Protein AF-0000000080691870 (afdb_homodimer)

Organism: NCBI:txid629263

InterPro domains:
  IPR058601 Phage PhiTE, phiTE_015-like [PF26207] (11-59)

Sequence (118 aa):
MSNDKMGDPVREQFETVFSEAFPLIFAAAKAGEAKAHGDMSVAWWGWKASREALVIELPMSNDKMGDPVREQFETVFSEAFPLIFAAAKAGEAKAHGDMSVAWWGWKASREALVIELP

Solvent-accessible surface area (backbone atoms only — not comparable to full-atom values): 6532 Å² total; per-residue (Å²): 132,75,80,78,76,54,58,55,69,64,55,54,50,48,50,54,55,46,35,71,75,37,50,67,47,42,53,37,26,76,71,62,37,64,70,34,37,49,50,50,49,36,19,47,48,18,26,52,51,41,55,53,52,49,60,69,62,54,126,126,88,72,82,77,56,58,55,68,66,55,54,51,47,50,53,55,44,35,72,77,36,50,66,47,42,52,38,26,76,71,63,37,64,69,35,36,48,49,50,50,36,19,47,50,18,26,51,52,42,55,53,52,50,60,69,61,55,126

Secondary structure (DSSP, 8-state):
--SSSS--HHHHHHHHHHHHH-HHHHHHHHTT-HHHHHHHHHHHHHHHHHHHHHHHH--/---SSS--HHHHHHHHHHHHH-HHHHHHHHTT-HHHHHHHHHHHHHHHHHHHHHHHH--

Structure (mmCIF, N/CA/C/O backbone):
data_AF-0000000080691870-model_v1
#
loop_
_entity.id
_entity.type
_entity.pdbx_description
1 polymer 'Uncharacterized protein'
#
loop_
_atom_site.group_PDB
_atom_site.id
_atom_site.type_symbol
_atom_site.label_atom_id
_atom_site.label_alt_id
_atom_site.label_comp_id
_atom_site.label_asym_id
_atom_site.label_entity_id
_atom_site.label_seq_id
_atom_site.pdbx_PDB_ins_code
_atom_site.Cartn_x
_atom_site.Cartn_y
_atom_site.Cartn_z
_atom_site.occupancy
_atom_site.B_iso_or_equiv
_atom_site.auth_seq_id
_atom_site.auth_comp_id
_atom_site.auth_asym_id
_atom_site.auth_atom_id
_atom_site.pdbx_PDB_model_num
ATOM 1 N N . MET A 1 1 ? 18.359 24.172 -12.047 1 28.95 1 MET A N 1
ATOM 2 C CA . MET A 1 1 ? 18.844 22.859 -12.5 1 28.95 1 MET A CA 1
ATOM 3 C C . MET A 1 1 ? 18.047 21.734 -11.859 1 28.95 1 MET A C 1
ATOM 5 O O . MET A 1 1 ? 17.5 20.891 -12.562 1 28.95 1 MET A O 1
ATOM 9 N N . SER A 1 2 ? 18.438 21.391 -10.555 1 34.06 2 SER A N 1
ATOM 10 C CA . SER A 1 2 ? 18.422 20.141 -9.828 1 34.06 2 SER A CA 1
ATOM 11 C C . SER A 1 2 ? 17 19.75 -9.422 1 34.06 2 SER A C 1
ATOM 13 O O . SER A 1 2 ? 16.797 18.938 -8.516 1 34.06 2 SER A O 1
ATOM 15 N N . ASN A 1 3 ? 16.016 20.406 -9.719 1 38.09 3 ASN A N 1
ATOM 16 C CA . ASN A 1 3 ? 14.57 20.375 -9.508 1 38.09 3 ASN A CA 1
ATOM 17 C C . ASN A 1 3 ? 13.992 18.984 -9.758 1 38.09 3 ASN A C 1
ATOM 19 O O . ASN A 1 3 ? 12.812 18.734 -9.5 1 38.09 3 ASN A O 1
ATOM 23 N N . ASP A 1 4 ? 14.273 18.328 -10.93 1 39.31 4 ASP A N 1
ATOM 24 C CA . ASP A 1 4 ? 13.867 17.125 -11.664 1 39.31 4 ASP A CA 1
ATOM 25 C C . ASP A 1 4 ? 14.172 15.859 -10.867 1 39.31 4 ASP A C 1
ATOM 27 O O . ASP A 1 4 ? 13.469 14.852 -11 1 39.31 4 ASP A O 1
ATOM 31 N N . LYS A 1 5 ? 15.531 15.445 -10.609 1 41.16 5 LYS A N 1
ATOM 32 C CA . LYS A 1 5 ? 16.203 14.336 -9.938 1 41.16 5 LYS A CA 1
ATOM 33 C C . LYS A 1 5 ? 15.672 14.148 -8.523 1 41.16 5 LYS A C 1
ATOM 35 O O . LYS A 1 5 ? 16.156 13.297 -7.777 1 41.16 5 LYS A O 1
ATOM 40 N N . MET A 1 6 ? 15.484 15.234 -7.711 1 44.12 6 MET A N 1
ATOM 41 C CA . MET A 1 6 ? 15.047 15.164 -6.32 1 44.12 6 MET A CA 1
ATOM 42 C C . MET A 1 6 ? 13.852 14.227 -6.172 1 44.12 6 MET A C 1
ATOM 44 O O . MET A 1 6 ? 12.797 14.477 -6.75 1 44.12 6 MET A O 1
ATOM 48 N N . GLY A 1 7 ? 14.266 13.117 -6.438 1 53.25 7 GLY A N 1
ATOM 49 C CA . GLY A 1 7 ? 13.164 12.203 -6.18 1 53.25 7 GLY A CA 1
ATOM 50 C C . GLY A 1 7 ? 12.055 12.82 -5.352 1 53.25 7 GLY A C 1
ATOM 51 O O . GLY A 1 7 ? 12.258 13.867 -4.727 1 53.25 7 GLY A O 1
ATOM 52 N N . ASP A 1 8 ? 10.797 12.867 -5.754 1 71.81 8 ASP A N 1
ATOM 53 C CA . ASP A 1 8 ? 9.672 13.359 -4.965 1 71.81 8 ASP A CA 1
ATOM 54 C C . ASP A 1 8 ? 9.883 13.078 -3.477 1 71.81 8 ASP A C 1
ATOM 56 O O . ASP A 1 8 ? 10.102 11.938 -3.076 1 71.81 8 ASP A O 1
ATOM 60 N N . PRO A 1 9 ? 10.438 14.266 -2.717 1 87.25 9 PRO A N 1
ATOM 61 C CA . PRO A 1 9 ? 10.617 14.07 -1.276 1 87.25 9 PRO A CA 1
ATOM 62 C C . PRO A 1 9 ? 9.586 13.109 -0.68 1 87.25 9 PRO A C 1
ATOM 64 O O . PRO A 1 9 ? 9.891 12.391 0.277 1 87.25 9 PRO A O 1
ATOM 67 N N . VAL A 1 10 ? 8.586 13.062 -1.235 1 91.38 10 VAL A N 1
ATOM 68 C CA . VAL A 1 10 ? 7.535 12.18 -0.733 1 91.38 10 VAL A CA 1
ATOM 69 C C . VAL A 1 10 ? 7.91 10.727 -1.004 1 91.38 10 VAL A C 1
ATOM 71 O O . VAL A 1 10 ? 7.734 9.859 -0.143 1 91.38 10 VAL A O 1
ATOM 74 N N . ARG A 1 11 ? 8.508 10.469 -2.199 1 93.5 11 ARG A N 1
ATOM 75 C CA . ARG A 1 11 ? 8.93 9.109 -2.541 1 93.5 11 ARG A CA 1
ATOM 76 C C . ARG A 1 11 ? 10.086 8.656 -1.659 1 93.5 11 ARG A C 1
ATOM 78 O O . ARG A 1 11 ? 10.133 7.5 -1.236 1 93.5 11 ARG A O 1
ATOM 85 N N . GLU A 1 12 ? 10.969 9.516 -1.421 1 93.44 12 GLU A N 1
ATOM 86 C CA . GLU A 1 12 ? 12.094 9.18 -0.553 1 93.44 12 GLU A CA 1
ATOM 87 C C . GLU A 1 12 ? 11.625 8.836 0.856 1 93.44 12 GLU A C 1
ATOM 89 O O . GLU A 1 12 ? 12.141 7.902 1.478 1 93.44 12 GLU A O 1
ATOM 94 N N . GLN A 1 13 ? 10.672 9.625 1.362 1 94.12 13 GLN A N 1
ATOM 95 C CA . GLN A 1 13 ? 10.109 9.328 2.676 1 94.12 13 GLN A CA 1
ATOM 96 C C . GLN A 1 13 ? 9.438 7.961 2.691 1 94.12 13 GLN A C 1
ATOM 98 O O . GLN A 1 13 ? 9.633 7.18 3.625 1 94.12 13 GLN A O 1
ATOM 103 N N . PHE A 1 14 ? 8.711 7.695 1.646 1 96.62 14 PHE A N 1
ATOM 104 C CA . PHE A 1 14 ? 8.062 6.395 1.529 1 96.62 14 PHE A CA 1
ATOM 105 C C . PHE A 1 14 ? 9.094 5.273 1.56 1 96.62 14 PHE A C 1
ATOM 107 O O . PHE A 1 14 ? 8.93 4.297 2.295 1 96.62 14 PHE A O 1
ATOM 114 N N . GLU A 1 15 ? 10.117 5.438 0.792 1 97.25 15 GLU A N 1
ATOM 115 C CA . GLU A 1 15 ? 11.102 4.363 0.692 1 97.25 15 GLU A CA 1
ATOM 116 C C . GLU A 1 15 ? 11.805 4.133 2.027 1 97.25 15 GLU A C 1
ATOM 118 O O . GLU A 1 15 ? 12.086 2.99 2.393 1 97.25 15 GLU A O 1
ATOM 123 N N . THR A 1 16 ? 12.094 5.191 2.738 1 96.38 16 THR A N 1
ATOM 124 C CA . THR A 1 16 ? 12.703 5.055 4.059 1 96.38 16 THR A CA 1
ATOM 125 C C . THR A 1 16 ? 11.781 4.277 4.996 1 96.38 16 THR A C 1
ATOM 127 O O . THR A 1 16 ? 12.211 3.32 5.641 1 96.38 16 THR A O 1
ATOM 130 N N . VAL A 1 17 ? 10.516 4.641 5.035 1 96.62 17 VAL A N 1
ATOM 131 C CA . VAL A 1 17 ? 9.547 3.994 5.918 1 96.62 17 VAL A CA 1
ATOM 132 C C . VAL A 1 17 ? 9.352 2.539 5.5 1 96.62 17 VAL A C 1
ATOM 134 O O . VAL A 1 17 ? 9.312 1.643 6.344 1 96.62 17 VAL A O 1
ATOM 137 N N . PHE A 1 18 ? 9.266 2.264 4.207 1 98.12 18 PHE A N 1
ATOM 138 C CA . PHE A 1 18 ? 9.062 0.922 3.674 1 98.12 18 PHE A CA 1
ATOM 139 C C . PHE A 1 18 ? 10.266 0.035 3.973 1 98.12 18 PHE A C 1
ATOM 141 O O . PHE A 1 18 ? 10.102 -1.12 4.375 1 98.12 18 PHE A O 1
ATOM 148 N N . SER A 1 19 ? 11.406 0.582 3.766 1 98.06 19 SER A N 1
ATOM 149 C CA . SER A 1 19 ? 12.625 -0.192 3.984 1 98.06 19 SER A CA 1
ATOM 150 C C . SER A 1 19 ? 12.805 -0.53 5.461 1 98.06 19 SER A C 1
ATOM 152 O O . SER A 1 19 ? 13.336 -1.59 5.801 1 98.06 19 SER A O 1
ATOM 154 N N . GLU A 1 20 ? 12.391 0.375 6.375 1 97.75 20 GLU A N 1
ATOM 155 C CA . GLU A 1 20 ? 12.453 0.108 7.809 1 97.75 20 GLU A CA 1
ATOM 156 C C . GLU A 1 20 ? 11.461 -0.976 8.219 1 97.75 20 GLU A C 1
ATOM 158 O O . GLU A 1 20 ? 11.773 -1.827 9.055 1 97.75 20 GLU A O 1
ATOM 163 N N . ALA A 1 21 ? 10.32 -0.974 7.656 1 97.5 21 ALA A N 1
ATOM 164 C CA . ALA A 1 21 ? 9.258 -1.916 8.016 1 97.5 21 ALA A CA 1
ATOM 165 C C . ALA A 1 21 ? 9.5 -3.279 7.367 1 97.5 21 ALA A C 1
ATOM 167 O O . ALA A 1 21 ? 9.219 -4.316 7.973 1 97.5 21 ALA A O 1
ATOM 168 N N . PHE A 1 22 ? 9.938 -3.289 6.062 1 98.06 22 PHE A N 1
ATOM 169 C CA . PHE A 1 22 ? 10.102 -4.508 5.281 1 98.06 22 PHE A CA 1
ATOM 170 C C . PHE A 1 22 ? 11.469 -4.531 4.598 1 98.06 22 PHE A C 1
ATOM 172 O O . PHE A 1 22 ? 11.555 -4.535 3.367 1 98.06 22 PHE A O 1
ATOM 179 N N . PRO A 1 23 ? 12.555 -4.711 5.324 1 98.12 23 PRO A N 1
ATOM 180 C CA . PRO A 1 23 ? 13.898 -4.602 4.762 1 98.12 23 PRO A CA 1
ATOM 181 C C . PRO A 1 23 ? 14.172 -5.648 3.684 1 98.12 23 PRO A C 1
ATOM 183 O O . PRO A 1 23 ? 14.828 -5.348 2.68 1 98.12 23 PRO A O 1
ATOM 186 N N . LEU A 1 24 ? 13.664 -6.844 3.828 1 97.94 24 LEU A N 1
ATOM 187 C CA . LEU A 1 24 ? 13.922 -7.902 2.857 1 97.94 24 LEU A CA 1
ATOM 188 C C . LEU A 1 24 ? 13.133 -7.66 1.571 1 97.94 24 LEU A C 1
ATOM 190 O O . LEU A 1 24 ? 13.664 -7.848 0.474 1 97.94 24 LEU A O 1
ATOM 194 N N . ILE A 1 25 ? 11.883 -7.262 1.725 1 97.75 25 ILE A N 1
ATOM 195 C CA . ILE A 1 25 ? 11.055 -6.984 0.554 1 97.75 25 ILE A CA 1
ATOM 196 C C . ILE A 1 25 ? 11.633 -5.793 -0.209 1 97.75 25 ILE A C 1
ATOM 198 O O . ILE A 1 25 ? 11.664 -5.793 -1.442 1 97.75 25 ILE A O 1
ATOM 202 N N . PHE A 1 26 ? 12.102 -4.805 0.521 1 98.31 26 PHE A N 1
ATOM 203 C CA . PHE A 1 26 ? 12.688 -3.621 -0.093 1 98.31 26 PHE A CA 1
ATOM 204 C C . PHE A 1 26 ? 13.93 -3.986 -0.898 1 98.31 26 PHE A C 1
ATOM 206 O O . PHE A 1 26 ? 14.07 -3.574 -2.053 1 98.31 26 PHE A O 1
ATOM 213 N N . ALA A 1 27 ? 14.758 -4.762 -0.327 1 98.25 27 ALA A N 1
ATOM 214 C CA . ALA A 1 27 ? 15.977 -5.188 -1.014 1 98.25 27 ALA A CA 1
ATOM 215 C C . ALA A 1 27 ? 15.641 -5.988 -2.271 1 98.25 27 ALA A C 1
ATOM 217 O O . ALA A 1 27 ? 16.25 -5.785 -3.322 1 98.25 27 ALA A O 1
ATOM 218 N N . ALA A 1 28 ? 14.711 -6.844 -2.154 1 98.19 28 ALA A N 1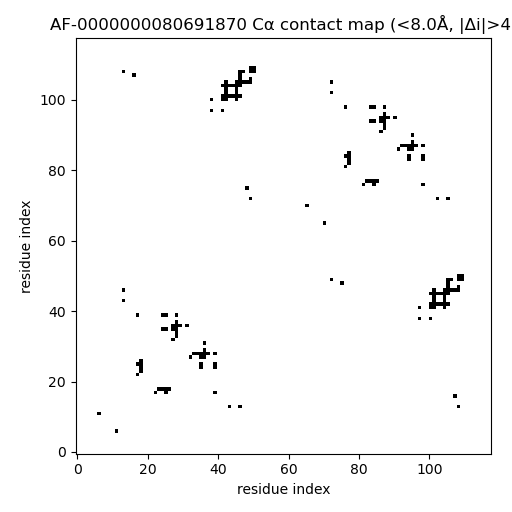
ATOM 219 C CA . ALA A 1 28 ? 14.289 -7.652 -3.297 1 98.19 28 ALA A CA 1
ATOM 220 C C . ALA A 1 28 ? 13.695 -6.781 -4.395 1 98.19 28 ALA A C 1
ATOM 222 O O . ALA A 1 28 ? 13.938 -7.012 -5.582 1 98.19 28 ALA A O 1
ATOM 223 N N . ALA A 1 29 ? 12.914 -5.816 -4.031 1 97.81 29 ALA A N 1
ATOM 224 C CA . ALA A 1 29 ? 12.32 -4.895 -4.996 1 97.81 29 ALA A CA 1
ATOM 225 C C . ALA A 1 29 ? 13.398 -4.105 -5.738 1 97.81 29 ALA A C 1
ATOM 227 O O . ALA A 1 29 ? 13.328 -3.945 -6.957 1 97.81 29 ALA A O 1
ATOM 228 N N . LYS A 1 30 ? 14.375 -3.66 -4.984 1 97.19 30 LYS A N 1
ATOM 229 C CA . LYS A 1 30 ? 15.469 -2.887 -5.574 1 97.19 30 LYS A CA 1
ATOM 230 C C . LYS A 1 30 ? 16.312 -3.748 -6.504 1 97.19 30 LYS A C 1
ATOM 232 O O . LYS A 1 30 ? 16.875 -3.246 -7.477 1 97.19 30 LYS A O 1
ATOM 237 N N . ALA A 1 31 ? 16.281 -5.031 -6.27 1 97.38 31 ALA A N 1
ATOM 238 C CA . ALA A 1 31 ? 17.016 -5.977 -7.102 1 97.38 31 ALA A CA 1
ATOM 239 C C . ALA A 1 31 ? 16.203 -6.383 -8.328 1 97.38 31 ALA A C 1
ATOM 241 O O . ALA A 1 31 ? 16.703 -7.098 -9.203 1 97.38 31 ALA A O 1
ATOM 242 N N . GLY A 1 32 ? 14.969 -5.934 -8.383 1 95.88 32 GLY A N 1
ATOM 243 C CA . GLY A 1 32 ? 14.18 -6.152 -9.586 1 95.88 32 GLY A CA 1
ATOM 244 C C . GLY A 1 32 ? 13.281 -7.367 -9.492 1 95.88 32 GLY A C 1
ATOM 245 O O . GLY A 1 32 ? 12.719 -7.809 -10.5 1 95.88 32 GLY A O 1
ATOM 246 N N . GLU A 1 33 ? 13.141 -7.938 -8.258 1 97.75 33 GLU A N 1
ATOM 247 C CA . GLU A 1 33 ? 12.219 -9.062 -8.102 1 97.75 33 GLU A CA 1
ATOM 248 C C . GLU A 1 33 ? 10.773 -8.625 -8.297 1 97.75 33 GLU A C 1
ATOM 250 O O . GLU A 1 33 ? 10.305 -7.684 -7.645 1 97.75 33 GLU A O 1
ATOM 255 N N . ALA A 1 34 ? 10.078 -9.375 -9.141 1 96.25 34 ALA A N 1
ATOM 256 C CA . ALA A 1 34 ? 8.781 -8.945 -9.648 1 96.25 34 ALA A CA 1
ATOM 257 C C . ALA A 1 34 ? 7.754 -8.844 -8.516 1 96.25 34 ALA A C 1
ATOM 259 O O . ALA A 1 34 ? 7.055 -7.836 -8.391 1 96.25 34 ALA A O 1
ATOM 260 N N . LYS A 1 35 ? 7.664 -9.875 -7.73 1 95.81 35 LYS A N 1
ATOM 261 C CA . LYS A 1 35 ? 6.664 -9.883 -6.664 1 95.81 35 LYS A CA 1
ATOM 262 C C . LYS A 1 35 ? 6.922 -8.766 -5.66 1 95.81 35 LYS A C 1
ATOM 264 O O . LYS A 1 35 ? 5.996 -8.07 -5.238 1 95.81 35 LYS A O 1
ATOM 269 N N . ALA A 1 36 ? 8.172 -8.578 -5.258 1 97 36 ALA A N 1
ATOM 270 C CA . ALA A 1 36 ? 8.562 -7.551 -4.301 1 97 36 ALA A CA 1
ATOM 271 C C . ALA A 1 36 ? 8.312 -6.156 -4.863 1 97 36 ALA A C 1
ATOM 273 O O . ALA A 1 36 ? 7.855 -5.262 -4.148 1 97 36 ALA A O 1
ATOM 274 N N . HIS A 1 37 ? 8.562 -6.02 -6.152 1 97 37 HIS A N 1
ATOM 275 C CA . HIS A 1 37 ? 8.312 -4.746 -6.812 1 97 37 HIS A CA 1
ATOM 276 C C . HIS A 1 37 ? 6.82 -4.414 -6.816 1 97 37 HIS A C 1
ATOM 278 O O . HIS A 1 37 ? 6.434 -3.266 -6.594 1 97 37 HIS A O 1
ATOM 284 N N . GLY A 1 38 ? 6.07 -5.441 -7.047 1 95.94 38 GLY A N 1
ATOM 285 C CA . GLY A 1 38 ? 4.625 -5.27 -7.004 1 95.94 38 GLY A CA 1
ATOM 286 C C . GLY A 1 38 ? 4.117 -4.84 -5.645 1 95.94 38 GLY A C 1
ATOM 287 O O . GLY A 1 38 ? 3.297 -3.924 -5.543 1 95.94 38 GLY A O 1
ATOM 288 N N . ASP A 1 39 ? 4.602 -5.504 -4.605 1 97.06 39 ASP A N 1
ATOM 289 C CA . ASP A 1 39 ? 4.191 -5.164 -3.246 1 97.06 39 ASP A CA 1
ATOM 290 C C . ASP A 1 39 ? 4.551 -3.719 -2.908 1 97.06 39 ASP A C 1
ATOM 292 O O . ASP A 1 39 ? 3.736 -2.986 -2.344 1 97.06 39 ASP A O 1
ATOM 296 N N . MET A 1 40 ? 5.758 -3.365 -3.273 1 97.88 40 MET A N 1
ATOM 297 C CA . MET A 1 40 ? 6.191 -1.998 -3.004 1 97.88 40 MET A CA 1
ATOM 298 C C . MET A 1 40 ? 5.348 -0.995 -3.781 1 97.88 40 MET A C 1
ATOM 300 O O . MET A 1 40 ? 5 0.066 -3.262 1 97.88 40 MET A O 1
ATOM 304 N N . SER A 1 41 ? 4.984 -1.339 -5.008 1 97.25 41 SER A N 1
ATOM 305 C CA . SER A 1 41 ? 4.184 -0.455 -5.848 1 97.25 41 SER A CA 1
ATOM 306 C C . SER A 1 41 ? 2.787 -0.257 -5.266 1 97.25 41 SER A C 1
ATOM 308 O O . SER A 1 41 ? 2.246 0.85 -5.301 1 97.25 41 SER A O 1
ATOM 310 N N . VAL A 1 42 ? 2.254 -1.348 -4.73 1 97.75 42 VAL A N 1
ATOM 311 C CA . VAL A 1 42 ? 0.922 -1.276 -4.137 1 97.75 42 VAL A CA 1
ATOM 312 C C . VAL A 1 42 ? 0.97 -0.446 -2.857 1 97.75 42 VAL A C 1
ATOM 314 O O . VAL A 1 42 ? 0.095 0.389 -2.619 1 97.75 42 VAL A O 1
ATOM 317 N N . ALA A 1 43 ? 2.002 -0.648 -2.068 1 98.31 43 ALA A N 1
ATOM 318 C CA . ALA A 1 43 ? 2.203 0.16 -0.869 1 98.31 43 ALA A CA 1
ATOM 319 C C . ALA A 1 43 ? 2.373 1.635 -1.223 1 98.31 43 ALA A C 1
ATOM 321 O O . ALA A 1 43 ? 1.84 2.51 -0.537 1 98.31 43 ALA A O 1
ATOM 322 N N . TRP A 1 44 ? 3.131 1.861 -2.314 1 98.25 44 TRP A N 1
ATOM 323 C CA . TRP A 1 44 ? 3.355 3.225 -2.785 1 98.25 44 TRP A CA 1
ATOM 324 C C . TRP A 1 44 ? 2.043 3.881 -3.199 1 98.25 44 TRP A C 1
ATOM 326 O O . TRP A 1 44 ? 1.8 5.051 -2.887 1 98.25 44 TRP A O 1
ATOM 336 N N . TRP A 1 45 ? 1.263 3.17 -3.898 1 98.19 45 TRP A N 1
ATOM 337 C CA . TRP A 1 45 ? -0.04 3.707 -4.281 1 98.19 45 TRP A CA 1
ATOM 338 C C . TRP A 1 45 ? -0.837 4.125 -3.051 1 98.19 45 TRP A C 1
ATOM 340 O O . TRP A 1 45 ? -1.397 5.223 -3.01 1 98.19 45 TRP A O 1
ATOM 350 N N . GLY A 1 46 ? -0.908 3.199 -2.064 1 98.25 46 GLY A N 1
ATOM 351 C CA . GLY A 1 46 ? -1.6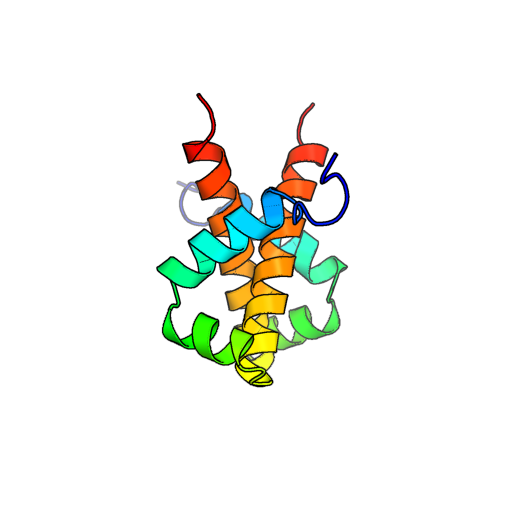15 3.535 -0.839 1 98.25 46 GLY A CA 1
ATOM 352 C C . GLY A 1 46 ? -1.084 4.785 -0.167 1 98.25 46 GLY A C 1
ATOM 353 O O . GLY A 1 46 ? -1.857 5.609 0.325 1 98.25 46 GLY A O 1
ATOM 354 N N . TRP A 1 47 ? 0.23 4.859 -0.156 1 97.5 47 TRP A N 1
ATOM 355 C CA . TRP A 1 47 ? 0.918 6.004 0.435 1 97.5 47 TRP A CA 1
ATOM 356 C C . TRP A 1 47 ? 0.498 7.305 -0.245 1 97.5 47 TRP A C 1
ATOM 358 O O . TRP A 1 47 ? 0.114 8.266 0.424 1 97.5 47 TRP A O 1
ATOM 368 N N . LYS A 1 48 ? 0.452 7.309 -1.496 1 96.12 48 LYS A N 1
ATOM 369 C CA . LYS A 1 48 ? 0.107 8.5 -2.27 1 96.12 48 LYS A CA 1
ATOM 370 C C . LYS A 1 48 ? -1.375 8.828 -2.131 1 96.12 48 LYS A C 1
ATOM 372 O O . LYS A 1 48 ? -1.74 9.992 -1.951 1 96.12 48 LYS A O 1
ATOM 377 N N . ALA A 1 49 ? -2.201 7.828 -2.23 1 96.62 49 ALA A N 1
ATOM 378 C CA . ALA A 1 49 ? -3.65 8.008 -2.18 1 96.62 49 ALA A CA 1
ATOM 379 C C . ALA A 1 49 ? -4.082 8.602 -0.842 1 96.62 49 ALA A C 1
ATOM 381 O O . ALA A 1 49 ? -5.008 9.414 -0.786 1 96.62 49 ALA A O 1
ATOM 382 N N . SER A 1 50 ? -3.436 8.164 0.248 1 95.25 50 SER A N 1
ATOM 383 C CA . SER A 1 50 ? -3.734 8.695 1.574 1 95.25 50 SER A CA 1
ATOM 384 C C . SER A 1 50 ? -3.465 10.188 1.645 1 95.25 50 SER A C 1
ATOM 386 O O . SER A 1 50 ? -4.262 10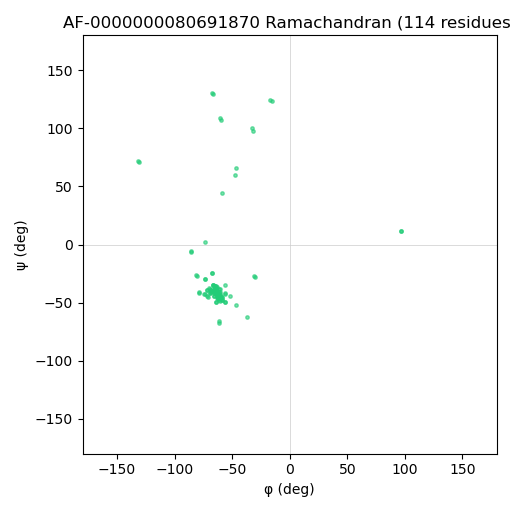.945 2.211 1 95.25 50 SER A O 1
ATOM 388 N N . ARG A 1 51 ? -2.369 10.68 1.136 1 91.44 51 ARG A N 1
ATOM 389 C CA . ARG A 1 51 ? -1.984 12.086 1.146 1 91.44 51 ARG A CA 1
ATOM 390 C C . ARG A 1 51 ? -2.938 12.922 0.297 1 91.44 51 ARG A C 1
ATOM 392 O O . ARG A 1 51 ? -3.312 14.031 0.684 1 91.44 51 ARG A O 1
ATOM 399 N N . GLU A 1 52 ? -3.332 12.336 -0.855 1 91.88 52 GLU A N 1
ATOM 400 C CA . GLU A 1 52 ? -4.289 13.023 -1.716 1 91.88 52 GLU A CA 1
ATOM 401 C C . GLU A 1 52 ? -5.645 13.172 -1.026 1 91.88 52 GLU A C 1
ATOM 403 O O . GLU A 1 52 ? -6.316 14.195 -1.181 1 91.88 52 GLU A O 1
ATOM 408 N N . ALA A 1 53 ? -5.992 12.164 -0.313 1 90.38 53 ALA A N 1
ATOM 409 C CA . ALA A 1 53 ? -7.266 12.203 0.397 1 90.38 53 ALA A CA 1
ATOM 410 C C . ALA A 1 53 ? -7.262 13.289 1.473 1 90.38 53 ALA A C 1
ATOM 412 O O . ALA A 1 53 ? -8.305 13.859 1.795 1 90.38 53 ALA A O 1
ATOM 413 N N . LEU A 1 54 ? -6.145 13.531 2.141 1 85.06 54 LEU A N 1
ATOM 414 C CA . LEU A 1 54 ? -6.035 14.539 3.186 1 85.06 54 LEU A CA 1
ATOM 415 C C . LEU A 1 54 ? -6.1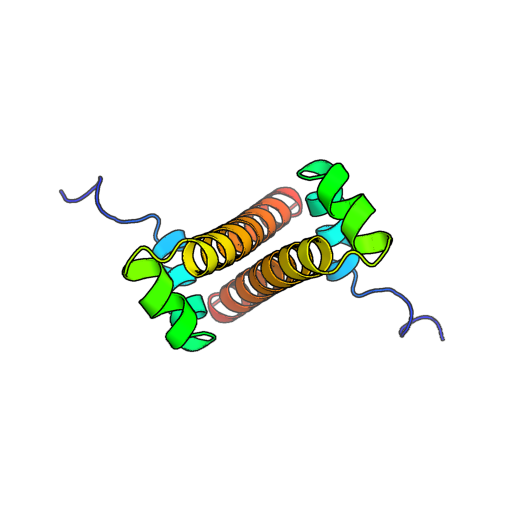17 15.945 2.596 1 85.06 54 LEU A C 1
ATOM 417 O O . LEU A 1 54 ? -6.621 16.859 3.242 1 85.06 54 LEU A O 1
ATOM 421 N N . VAL A 1 55 ? -5.516 16.078 1.434 1 78.19 55 VAL A N 1
ATOM 422 C CA . VAL A 1 55 ? -5.535 17.391 0.787 1 78.19 55 VAL A CA 1
ATOM 423 C C . VAL A 1 55 ? -6.961 17.75 0.387 1 78.19 55 VAL A C 1
ATOM 425 O O . VAL A 1 55 ? -7.367 18.906 0.475 1 78.19 55 VAL A O 1
ATOM 428 N N . ILE A 1 56 ? -7.691 16.766 0.01 1 73.19 56 ILE A N 1
ATOM 429 C CA . ILE A 1 56 ? -9.07 17 -0.411 1 73.19 56 ILE A CA 1
ATOM 430 C C . ILE A 1 56 ? -9.938 17.297 0.808 1 73.19 56 ILE A C 1
ATOM 432 O O . ILE A 1 56 ? -10.898 18.062 0.718 1 73.19 56 ILE A O 1
ATOM 436 N N . GLU A 1 57 ? -9.547 16.719 1.952 1 64.25 57 GLU A N 1
ATOM 437 C CA . GLU A 1 57 ? -10.328 16.938 3.166 1 64.25 57 GLU A CA 1
ATOM 438 C C . GLU A 1 57 ? -9.984 18.281 3.812 1 64.25 57 GLU A C 1
ATOM 440 O O . GLU A 1 57 ? -10.719 18.766 4.676 1 64.25 57 GLU A O 1
ATOM 445 N N . LEU A 1 58 ? -8.789 18.828 3.631 1 56.47 58 LEU A N 1
ATOM 446 C CA . LEU A 1 58 ? -8.477 20.109 4.242 1 56.47 58 LEU A CA 1
ATOM 447 C C . LEU A 1 58 ? -9.438 21.203 3.758 1 56.47 58 LEU A C 1
ATOM 449 O O . LEU A 1 58 ? -9.664 21.344 2.553 1 56.47 58 LEU A O 1
ATOM 453 N N . PRO A 1 59 ? -10.383 21.594 4.773 1 52.56 59 PRO A N 1
ATOM 454 C CA . PRO A 1 59 ? -11.289 22.688 4.441 1 52.56 59 PRO A CA 1
ATOM 455 C C . PRO A 1 59 ? -10.578 23.875 3.789 1 52.56 59 PRO A C 1
ATOM 457 O O . PRO A 1 59 ? -9.367 24.047 3.977 1 52.56 59 PRO A O 1
ATOM 460 N N . MET B 1 1 ? -24.047 3.51 22.578 1 30.89 1 MET B N 1
ATOM 461 C CA . MET B 1 1 ? -24.078 4.086 21.234 1 30.89 1 MET B CA 1
ATOM 462 C C . MET B 1 1 ? -22.875 3.631 20.422 1 30.89 1 MET B C 1
ATOM 464 O O . MET B 1 1 ? -21.891 3.148 20.969 1 30.89 1 MET B O 1
ATOM 468 N N . SER B 1 2 ? -23.078 3.26 18.984 1 36.47 2 SER B N 1
ATOM 469 C CA . SER B 1 2 ? -22.406 2.258 18.156 1 36.47 2 SER B CA 1
ATOM 470 C C . SER B 1 2 ? -20.906 2.52 18.078 1 36.47 2 SER B C 1
ATOM 472 O O . SER B 1 2 ? -20.453 3.307 17.25 1 36.47 2 SER B O 1
ATOM 474 N N . ASN B 1 3 ? -20.281 2.812 19.094 1 37.81 3 ASN B N 1
ATOM 475 C CA . ASN B 1 3 ? -18.875 3.102 19.406 1 37.81 3 ASN B CA 1
ATOM 476 C C . ASN B 1 3 ? -17.938 2.23 18.594 1 37.81 3 ASN B C 1
ATOM 478 O O . ASN B 1 3 ? -16.766 2.574 18.406 1 37.81 3 ASN B O 1
ATOM 482 N N . ASP B 1 4 ? -17.969 0.852 18.75 1 39.34 4 ASP B N 1
ATOM 483 C CA . ASP B 1 4 ? -17.172 -0.326 18.422 1 39.34 4 ASP B CA 1
ATOM 484 C C . ASP B 1 4 ? -17.016 -0.488 16.922 1 39.34 4 ASP B C 1
ATOM 486 O O . ASP B 1 4 ? -16.031 -1.044 16.438 1 39.34 4 ASP B O 1
ATOM 490 N N . LYS B 1 5 ? -18.141 -0.771 16.141 1 40.97 5 LYS B N 1
ATOM 491 C CA . LYS B 1 5 ? -18.359 -1.072 14.727 1 40.97 5 LYS B CA 1
ATOM 492 C C . LYS B 1 5 ? -17.797 0.028 13.836 1 40.97 5 LYS B C 1
ATOM 494 O O . LYS B 1 5 ? -18.031 0.036 12.625 1 40.97 5 LYS B O 1
ATOM 499 N N . MET B 1 6 ? -17.828 1.275 14.203 1 43.66 6 MET B N 1
ATOM 500 C CA . MET B 1 6 ? -17.406 2.408 13.383 1 43.66 6 MET B CA 1
ATOM 501 C C . MET B 1 6 ? -16.047 2.146 12.75 1 43.66 6 MET B C 1
ATOM 503 O O . MET B 1 6 ? -15.031 2.07 13.461 1 43.66 6 MET B O 1
ATOM 507 N N . GLY B 1 7 ? -16.156 1.157 12.055 1 53.44 7 GLY B N 1
ATOM 508 C CA . GLY B 1 7 ? -14.891 0.997 11.352 1 53.44 7 GLY B CA 1
ATOM 509 C C . GLY B 1 7 ? -14.039 2.252 11.359 1 53.44 7 GLY B C 1
ATOM 510 O O . GLY B 1 7 ? -14.539 3.344 11.641 1 53.44 7 GLY B O 1
ATOM 511 N N . ASP B 1 8 ? -12.766 2.258 11.82 1 72 8 ASP B N 1
ATOM 512 C CA . ASP B 1 8 ? -11.875 3.41 11.773 1 72 8 ASP B CA 1
ATOM 513 C C . ASP B 1 8 ? -12.148 4.27 10.539 1 72 8 ASP B C 1
ATOM 515 O O . ASP B 1 8 ? -12.18 3.762 9.414 1 72 8 ASP B O 1
ATOM 519 N N . PRO B 1 9 ? -12.969 5.469 10.82 1 87.44 9 PRO B N 1
ATOM 520 C CA . PRO B 1 9 ? -13.219 6.359 9.688 1 87.44 9 PRO B CA 1
ATOM 521 C C . PRO B 1 9 ? -12.078 6.355 8.672 1 87.44 9 PRO B C 1
ATOM 523 O O . PRO B 1 9 ? -12.312 6.516 7.469 1 87.44 9 PRO B O 1
ATOM 526 N N . VAL B 1 10 ? -11.031 6.113 9.117 1 91.5 10 VAL B N 1
ATOM 527 C CA . VAL B 1 10 ? -9.875 6.105 8.227 1 91.5 10 VAL B CA 1
ATOM 528 C C . VAL B 1 10 ? -9.922 4.879 7.316 1 91.5 10 VAL B C 1
ATOM 530 O O . VAL B 1 10 ? -9.648 4.977 6.117 1 91.5 10 VAL B O 1
ATOM 533 N N . ARG B 1 11 ? -10.352 3.713 7.883 1 93.69 11 ARG B N 1
ATOM 534 C CA . ARG B 1 11 ? -10.453 2.492 7.09 1 93.69 11 ARG B CA 1
ATOM 535 C C . ARG B 1 11 ? -11.57 2.6 6.055 1 93.69 11 ARG B C 1
ATOM 537 O O . ARG B 1 11 ? -11.414 2.133 4.922 1 93.69 11 ARG B O 1
ATOM 544 N N . GLU B 1 12 ? -12.617 3.16 6.449 1 93.44 12 GLU B N 1
ATOM 545 C CA . GLU B 1 12 ? -13.719 3.346 5.516 1 93.44 12 GLU B CA 1
ATOM 546 C C . GLU B 1 12 ? -13.312 4.242 4.348 1 93.44 12 GLU B C 1
ATOM 548 O O . GLU B 1 12 ? -13.688 3.979 3.201 1 93.44 12 GLU B O 1
ATOM 553 N N . GLN B 1 13 ? -12.594 5.316 4.668 1 94.12 13 GLN B N 1
ATOM 554 C CA . GLN B 1 13 ? -12.102 6.195 3.613 1 94.12 13 GLN B CA 1
ATOM 555 C C . GLN B 1 13 ? -11.172 5.449 2.662 1 94.12 13 GLN B C 1
ATOM 557 O O . GLN B 1 13 ? -11.289 5.582 1.441 1 94.12 13 GLN B O 1
ATOM 562 N N . PHE B 1 14 ? -10.312 4.652 3.236 1 96.69 14 PHE B N 1
ATOM 563 C CA . PHE B 1 14 ? -9.406 3.846 2.424 1 96.69 14 PHE B CA 1
ATOM 564 C C . PHE B 1 14 ? -10.188 2.928 1.492 1 96.69 14 PHE B C 1
ATOM 566 O O . PHE B 1 14 ? -9.906 2.861 0.294 1 96.69 14 PHE B O 1
ATOM 573 N N . GLU B 1 15 ? -11.148 2.27 2.047 1 97.25 15 GLU B N 1
ATOM 574 C CA . GLU B 1 15 ? -11.875 1.295 1.244 1 97.25 15 GLU B CA 1
ATOM 575 C C . GLU B 1 15 ? -12.641 1.975 0.10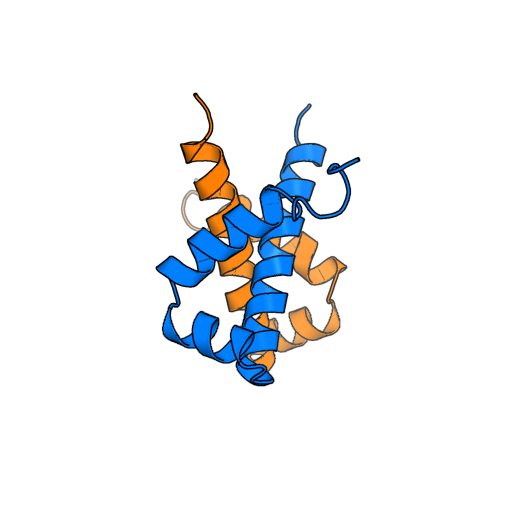9 1 97.25 15 GLU B C 1
ATOM 577 O O . GLU B 1 15 ? -12.719 1.439 -0.999 1 97.25 15 GLU B O 1
ATOM 582 N N . THR B 1 16 ? -13.203 3.117 0.376 1 96.31 16 THR B N 1
ATOM 583 C CA . THR B 1 16 ? -13.883 3.871 -0.67 1 96.31 16 THR B CA 1
ATOM 584 C C . THR B 1 16 ? -12.914 4.234 -1.792 1 96.31 16 THR B C 1
ATOM 586 O O . THR B 1 16 ? -13.203 3.994 -2.967 1 96.31 16 THR B O 1
ATOM 589 N N . VAL B 1 17 ? -11.742 4.77 -1.449 1 96.62 17 VAL B N 1
ATOM 590 C CA . VAL B 1 17 ? -10.75 5.188 -2.432 1 96.62 17 VAL B CA 1
ATOM 591 C C . VAL B 1 17 ? -10.227 3.971 -3.189 1 96.62 17 VAL B C 1
ATOM 593 O O . VAL B 1 17 ? -10.078 4.012 -4.414 1 96.62 17 VAL B O 1
ATOM 596 N N . PHE B 1 18 ? -9.977 2.861 -2.506 1 98.12 18 PHE B N 1
ATOM 597 C CA . PHE B 1 18 ? -9.461 1.636 -3.107 1 98.12 18 PHE B CA 1
ATOM 598 C C . PHE B 1 18 ? -10.484 1.031 -4.062 1 98.12 18 PHE B C 1
ATOM 600 O O . PHE B 1 18 ? -10.133 0.599 -5.164 1 98.12 18 PHE B O 1
ATOM 607 N N . SER B 1 19 ? -11.68 1.007 -3.615 1 98.06 19 SER B N 1
ATOM 608 C CA . SER B 1 19 ? -12.727 0.418 -4.438 1 98.06 19 SER B CA 1
ATOM 609 C C . SER B 1 19 ? -12.969 1.237 -5.703 1 98.06 19 SER B C 1
ATOM 611 O O . SER B 1 19 ? -13.297 0.685 -6.754 1 98.06 19 SER B O 1
ATOM 613 N N . GLU B 1 20 ? -12.836 2.59 -5.629 1 97.69 20 GLU B N 1
ATOM 614 C CA . GLU B 1 20 ? -12.977 3.449 -6.801 1 97.69 20 GLU B CA 1
ATOM 615 C C . GLU B 1 20 ? -11.82 3.24 -7.777 1 97.69 20 GLU B C 1
ATOM 617 O O . GLU B 1 20 ? -12.023 3.234 -8.992 1 97.69 20 GLU B O 1
ATOM 622 N N . ALA B 1 21 ? -10.656 3.068 -7.301 1 97.44 21 ALA B N 1
ATOM 623 C CA . ALA B 1 21 ? -9.469 2.93 -8.133 1 97.44 21 ALA B CA 1
ATOM 624 C C . ALA B 1 21 ? -9.367 1.521 -8.711 1 97.44 21 ALA B C 1
ATOM 626 O O . ALA B 1 21 ? -8.93 1.345 -9.852 1 97.44 21 ALA B O 1
ATOM 627 N N . PHE B 1 22 ? -9.688 0.468 -7.879 1 98.06 22 PHE B N 1
ATOM 628 C CA . PHE B 1 22 ? -9.531 -0.934 -8.25 1 98.06 22 PHE B CA 1
ATOM 629 C C . PHE B 1 22 ? -10.789 -1.724 -7.922 1 98.06 22 PHE B C 1
ATOM 631 O O . PHE B 1 22 ? -10.758 -2.643 -7.102 1 98.06 22 PHE B O 1
ATOM 638 N N . PRO B 1 23 ? -11.875 -1.531 -8.656 1 98.12 23 PRO B N 1
ATOM 639 C CA . PRO B 1 23 ? -13.164 -2.145 -8.312 1 98.12 23 PRO B CA 1
ATOM 640 C C . PRO B 1 23 ? -13.125 -3.67 -8.375 1 98.12 23 PRO B C 1
ATOM 642 O O . PRO B 1 23 ? -13.719 -4.34 -7.527 1 98.12 23 PRO B O 1
ATOM 645 N N . LEU B 1 24 ? -12.391 -4.23 -9.297 1 97.94 24 LEU B N 1
ATOM 646 C CA . LEU B 1 24 ? -12.344 -5.684 -9.438 1 97.94 24 LEU B CA 1
ATOM 647 C C . LEU B 1 24 ? -11.508 -6.309 -8.32 1 97.94 24 LEU B C 1
ATOM 649 O O . LEU B 1 24 ? -11.891 -7.34 -7.762 1 97.94 24 LEU B O 1
ATOM 653 N N . ILE B 1 25 ? -10.398 -5.691 -8.039 1 97.75 25 ILE B N 1
ATOM 654 C CA . ILE B 1 25 ? -9.539 -6.199 -6.969 1 97.75 25 ILE B CA 1
ATOM 655 C C . ILE B 1 25 ? -10.266 -6.098 -5.633 1 97.75 25 ILE B C 1
ATOM 657 O O . ILE B 1 25 ? -10.18 -7 -4.797 1 97.75 25 ILE B O 1
ATOM 661 N N . PHE B 1 26 ? -10.992 -5.016 -5.445 1 98.31 26 PHE B N 1
ATOM 662 C CA . PHE B 1 26 ? -11.742 -4.812 -4.211 1 98.31 26 PHE B CA 1
ATOM 663 C C . PHE B 1 26 ? -12.805 -5.891 -4.043 1 98.31 26 PHE B C 1
ATOM 665 O O . PHE B 1 26 ? -12.922 -6.496 -2.975 1 98.31 26 PHE B O 1
ATOM 672 N N . ALA B 1 27 ? -13.508 -6.152 -5.07 1 98.25 27 ALA B N 1
ATOM 673 C CA . ALA B 1 27 ? -14.547 -7.176 -5.023 1 98.25 27 ALA B CA 1
ATOM 674 C C . ALA B 1 27 ? -13.945 -8.547 -4.73 1 98.25 27 ALA B C 1
ATOM 676 O O . ALA B 1 27 ? -14.484 -9.312 -3.924 1 98.25 27 ALA B O 1
ATOM 677 N N . ALA B 1 28 ? -12.883 -8.828 -5.359 1 98.25 28 ALA B N 1
ATOM 678 C CA . ALA B 1 28 ? -12.211 -10.109 -5.145 1 98.25 28 ALA B CA 1
ATOM 679 C C . ALA B 1 28 ? -11.703 -10.227 -3.709 1 98.25 28 ALA B C 1
ATOM 681 O O . ALA B 1 28 ? -11.781 -11.289 -3.1 1 98.25 28 ALA B O 1
ATOM 682 N N . ALA B 1 29 ? -11.172 -9.172 -3.18 1 97.88 29 ALA B N 1
ATOM 683 C CA . ALA B 1 29 ? -10.688 -9.164 -1.801 1 97.88 29 ALA B CA 1
ATOM 684 C C . ALA B 1 29 ? -11.828 -9.406 -0.817 1 97.88 29 ALA B C 1
ATOM 686 O O . ALA B 1 29 ? -11.688 -10.188 0.129 1 97.88 29 ALA B O 1
ATOM 687 N N . LYS B 1 30 ? -12.93 -8.766 -1.083 1 97.19 30 LYS B N 1
ATOM 688 C CA . LYS B 1 30 ? -14.094 -8.914 -0.216 1 97.19 30 LYS B CA 1
ATOM 689 C C . LYS B 1 30 ? -14.664 -10.328 -0.291 1 97.19 30 LYS B C 1
ATOM 691 O O . LYS B 1 30 ? -15.227 -10.828 0.683 1 97.19 30 LYS B O 1
ATOM 696 N N . ALA B 1 31 ? -14.398 -10.977 -1.389 1 97.38 31 ALA B N 1
ATOM 697 C CA . ALA B 1 31 ? -14.852 -12.352 -1.584 1 97.38 31 ALA B CA 1
ATOM 698 C C . ALA B 1 31 ? -13.859 -13.344 -0.98 1 97.38 31 ALA B C 1
ATOM 700 O O . ALA B 1 31 ? -14.117 -14.555 -0.964 1 97.38 31 ALA B O 1
ATOM 701 N N . GLY B 1 32 ? -12.734 -12.836 -0.512 1 96 32 GLY B N 1
ATOM 702 C CA . GLY B 1 32 ? -11.812 -13.695 0.213 1 96 32 GLY B CA 1
ATOM 703 C C . GLY B 1 32 ? -10.695 -14.242 -0.656 1 96 32 GLY B C 1
ATOM 704 O O . GLY B 1 32 ? -9.961 -15.148 -0.246 1 96 32 GLY B O 1
ATOM 705 N N . GLU B 1 33 ? -10.555 -13.68 -1.905 1 97.75 33 GLU B N 1
ATOM 706 C CA . GLU B 1 33 ? -9.438 -14.102 -2.752 1 97.75 33 GLU B CA 1
ATOM 707 C C . GLU B 1 33 ? -8.102 -13.664 -2.164 1 97.75 33 GLU B C 1
ATOM 709 O O . GLU B 1 33 ? -7.898 -12.484 -1.88 1 97.75 33 GLU B O 1
ATOM 714 N N . ALA B 1 34 ? -7.199 -14.633 -2.074 1 96.25 34 ALA B N 1
ATOM 715 C CA . ALA B 1 34 ? -5.977 -14.453 -1.299 1 96.25 34 ALA B CA 1
ATOM 716 C C . ALA B 1 34 ? -5.102 -13.352 -1.899 1 96.25 34 ALA B C 1
ATOM 718 O O . ALA B 1 34 ? -4.633 -12.461 -1.186 1 96.25 34 ALA B O 1
ATOM 719 N N . LYS B 1 35 ? -4.871 -13.438 -3.189 1 95.81 35 LYS B N 1
ATOM 720 C CA . LYS B 1 35 ? -3.992 -12.453 -3.824 1 95.81 35 LYS B CA 1
ATOM 721 C C . LYS B 1 35 ? -4.566 -11.047 -3.707 1 95.81 35 LYS B C 1
ATOM 723 O O . LYS B 1 35 ? -3.842 -10.102 -3.393 1 95.81 35 LYS B O 1
ATOM 728 N N . ALA B 1 36 ? -5.863 -10.883 -3.959 1 97.06 36 ALA B N 1
ATOM 729 C CA . ALA B 1 36 ? -6.539 -9.586 -3.885 1 97.06 36 ALA B CA 1
ATOM 730 C C . ALA B 1 36 ? -6.527 -9.047 -2.461 1 97.06 36 ALA B C 1
ATOM 732 O O . ALA B 1 36 ? -6.328 -7.844 -2.248 1 97.06 36 ALA B O 1
ATOM 733 N N . HIS B 1 37 ? -6.691 -9.953 -1.514 1 97 37 HIS B N 1
ATOM 734 C CA . HIS B 1 37 ? -6.645 -9.555 -0.111 1 97 37 HIS B CA 1
ATOM 735 C C . HIS B 1 37 ? -5.262 -9.039 0.269 1 97 37 HIS B C 1
ATOM 737 O O . HIS B 1 37 ? -5.137 -8.055 0.998 1 97 37 HIS B O 1
ATOM 743 N N . GLY B 1 38 ? -4.293 -9.719 -0.252 1 96 38 GLY B N 1
ATOM 744 C CA . GLY B 1 38 ? -2.924 -9.289 -0.022 1 96 38 GLY B CA 1
ATOM 745 C C . GLY B 1 38 ? -2.633 -7.906 -0.581 1 96 38 GLY B C 1
ATOM 746 O O . GLY B 1 38 ? -2.027 -7.07 0.095 1 96 38 GLY B O 1
ATOM 747 N N . ASP B 1 39 ? -3.061 -7.68 -1.816 1 97.06 39 ASP B N 1
ATOM 748 C CA . ASP B 1 39 ? -2.85 -6.383 -2.447 1 97.06 39 ASP B CA 1
ATOM 749 C C . ASP B 1 39 ? -3.525 -5.27 -1.652 1 97.06 39 ASP B C 1
ATOM 751 O O . ASP B 1 39 ? -2.934 -4.211 -1.429 1 97.06 39 ASP B O 1
ATOM 755 N N . MET B 1 40 ? -4.738 -5.555 -1.252 1 97.94 40 MET B N 1
ATOM 756 C CA . MET B 1 40 ? -5.465 -4.555 -0.473 1 97.94 40 MET B CA 1
ATOM 757 C C . MET B 1 40 ? -4.773 -4.301 0.862 1 97.94 40 MET B C 1
ATOM 759 O O . MET B 1 40 ? -4.695 -3.158 1.318 1 97.94 40 MET B O 1
ATOM 763 N N . SER B 1 41 ? -4.246 -5.34 1.476 1 97.31 41 SER B N 1
ATOM 764 C CA . SER B 1 41 ? -3.568 -5.215 2.762 1 97.31 41 SER B CA 1
ATOM 765 C C . SER B 1 41 ? -2.301 -4.375 2.639 1 97.31 41 SER B C 1
ATOM 767 O O . SER B 1 41 ? -1.994 -3.568 3.52 1 97.31 41 SER B O 1
ATOM 769 N N . VAL B 1 42 ? -1.599 -4.586 1.534 1 97.75 42 VAL B N 1
ATOM 770 C CA . VAL B 1 42 ? -0.369 -3.836 1.305 1 97.75 42 VAL B CA 1
ATOM 771 C C . VAL B 1 42 ? -0.702 -2.369 1.042 1 97.75 42 VAL B C 1
ATOM 773 O O . VAL B 1 42 ? -0.039 -1.472 1.568 1 97.75 42 VAL B O 1
ATOM 776 N N . ALA B 1 43 ? -1.741 -2.141 0.263 1 98.31 43 ALA B N 1
ATOM 777 C CA . ALA B 1 43 ? -2.213 -0.779 0.025 1 98.31 43 ALA B CA 1
ATOM 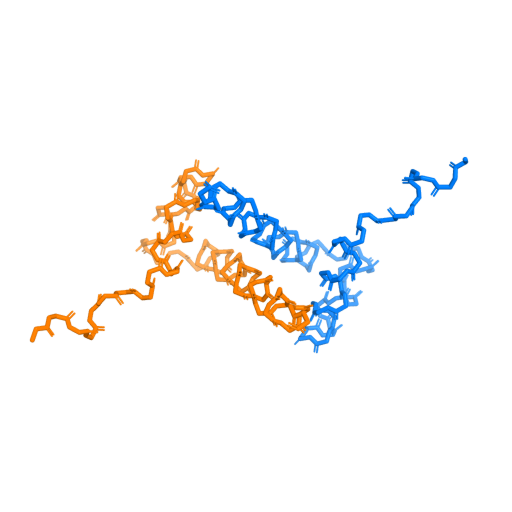778 C C . ALA B 1 43 ? -2.646 -0.114 1.328 1 98.31 43 ALA B C 1
ATOM 780 O O . ALA B 1 43 ? -2.369 1.067 1.552 1 98.31 43 ALA B O 1
ATOM 781 N N . TRP B 1 44 ? -3.32 -0.906 2.172 1 98.31 44 TRP B N 1
ATOM 782 C CA . TRP B 1 44 ? -3.775 -0.409 3.467 1 98.31 44 TRP B CA 1
ATOM 783 C C . TRP B 1 44 ? -2.592 -0.018 4.348 1 98.31 44 TRP B C 1
ATOM 785 O O . TRP B 1 44 ? -2.621 1.019 5.012 1 98.31 44 TRP B O 1
ATOM 795 N N . TRP B 1 45 ? -1.635 -0.836 4.367 1 98.19 45 TRP B N 1
ATOM 796 C CA . TRP B 1 45 ? -0.44 -0.502 5.137 1 98.19 45 TRP B CA 1
ATOM 797 C C . TRP B 1 45 ? 0.145 0.83 4.68 1 98.19 45 TRP B C 1
ATOM 799 O O . TRP B 1 45 ? 0.467 1.688 5.508 1 98.19 45 TRP B O 1
ATOM 809 N N . GLY B 1 46 ? 0.316 0.959 3.336 1 98.31 46 GLY B N 1
ATOM 810 C CA . GLY B 1 46 ? 0.829 2.217 2.816 1 98.31 46 GLY B CA 1
ATOM 811 C C . GLY B 1 46 ? -0.004 3.416 3.227 1 98.31 46 GLY B C 1
ATOM 812 O O . GLY B 1 46 ? 0.54 4.469 3.566 1 98.31 46 GLY B O 1
ATOM 813 N N . TRP B 1 47 ? -1.295 3.207 3.162 1 97.5 47 TRP B N 1
ATOM 814 C CA . TRP B 1 47 ? -2.25 4.246 3.535 1 97.5 47 TRP B CA 1
ATOM 815 C C . TRP B 1 47 ? -2.043 4.68 4.98 1 97.5 47 TRP B C 1
ATOM 817 O O . TRP B 1 47 ? -1.924 5.875 5.266 1 97.5 47 TRP B O 1
ATOM 827 N N . LYS B 1 48 ? -1.895 3.779 5.824 1 96.25 48 LYS B N 1
ATOM 828 C CA . LYS B 1 48 ? -1.728 4.062 7.25 1 96.25 48 LYS B CA 1
ATOM 829 C C . LYS B 1 48 ? -0.364 4.684 7.531 1 96.25 48 LYS B C 1
ATOM 831 O O . LYS B 1 48 ? -0.261 5.648 8.297 1 96.25 48 LYS B O 1
ATOM 836 N N . ALA B 1 49 ? 0.65 4.117 6.953 1 96.69 49 ALA B N 1
ATOM 837 C CA . ALA B 1 49 ? 2.021 4.57 7.18 1 96.69 49 ALA B CA 1
ATOM 838 C C . ALA B 1 49 ? 2.201 6.02 6.742 1 96.69 49 ALA B C 1
ATOM 840 O O . ALA B 1 49 ? 2.928 6.781 7.383 1 96.69 49 ALA B O 1
ATOM 841 N N . SER B 1 50 ? 1.563 6.395 5.633 1 95.31 50 SER B N 1
ATOM 842 C CA . SER B 1 50 ? 1.627 7.77 5.148 1 95.31 50 SER B CA 1
ATOM 843 C C . SER B 1 50 ? 1.054 8.742 6.172 1 95.31 50 SER B C 1
ATOM 845 O O . SER B 1 50 ? 1.623 9.812 6.406 1 95.31 50 SER B O 1
ATOM 847 N N . ARG B 1 51 ? -0.065 8.469 6.777 1 91.62 51 ARG B N 1
ATOM 848 C CA . ARG B 1 51 ? -0.725 9.312 7.766 1 91.62 51 ARG B CA 1
ATOM 849 C C . ARG B 1 51 ? 0.117 9.438 9.031 1 91.62 51 ARG B C 1
ATOM 851 O O . ARG B 1 51 ? 0.221 10.516 9.609 1 91.62 51 ARG B O 1
ATOM 858 N N . GLU B 1 52 ? 0.716 8.305 9.422 1 92 52 GLU B N 1
ATOM 859 C CA . GLU B 1 52 ? 1.592 8.32 10.586 1 92 52 GLU B CA 1
ATOM 860 C C . GLU B 1 52 ? 2.816 9.195 10.344 1 92 52 GLU B C 1
ATOM 862 O O . GLU B 1 52 ? 3.279 9.891 11.258 1 92 52 GLU B O 1
ATOM 867 N N . ALA B 1 53 ? 3.295 9.125 9.156 1 90.31 53 ALA B N 1
ATOM 868 C CA . ALA B 1 53 ? 4.465 9.93 8.812 1 90.31 53 ALA B CA 1
ATOM 869 C C . ALA B 1 53 ? 4.137 11.422 8.875 1 90.31 53 ALA B C 1
ATOM 871 O O . ALA B 1 53 ? 5.008 12.242 9.172 1 90.31 53 ALA B O 1
ATOM 872 N N . LEU B 1 54 ? 2.941 11.844 8.5 1 85.06 54 LEU B N 1
ATOM 873 C CA . LEU B 1 54 ? 2.525 13.242 8.531 1 85.06 54 LEU B CA 1
ATOM 874 C C . LEU B 1 54 ? 2.379 13.734 9.961 1 85.06 54 LEU B C 1
ATOM 876 O O . LEU B 1 54 ? 2.637 14.906 10.25 1 85.06 54 LEU B O 1
ATOM 880 N N . VAL B 1 55 ? 1.867 12.859 10.805 1 78.62 55 VAL B N 1
ATOM 881 C CA . VAL B 1 55 ? 1.683 13.242 12.203 1 78.62 55 VAL B CA 1
ATOM 882 C C . VAL B 1 55 ? 3.041 13.477 12.859 1 78.62 55 VAL B C 1
ATOM 884 O O . VAL B 1 55 ? 3.195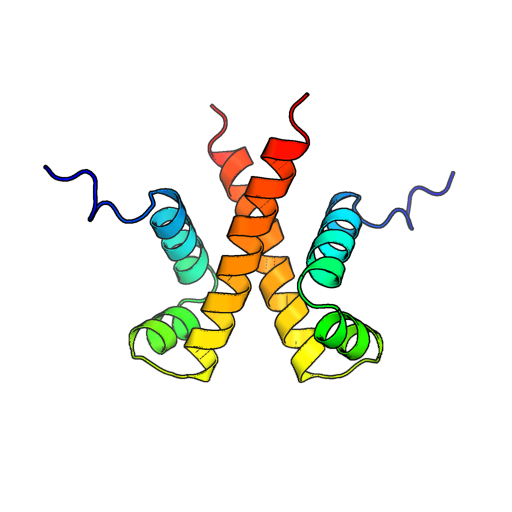 14.383 13.672 1 78.62 55 VAL B O 1
ATOM 887 N N . ILE B 1 56 ? 3.977 12.711 12.461 1 73.38 56 ILE B N 1
ATOM 888 C CA . ILE B 1 56 ? 5.312 12.82 13.039 1 73.38 56 ILE B CA 1
ATOM 889 C C . ILE B 1 56 ? 5.992 14.086 12.508 1 73.38 56 ILE B C 1
ATOM 891 O O . ILE B 1 56 ? 6.781 14.711 13.219 1 73.38 56 ILE B O 1
ATOM 895 N N . GLU B 1 57 ? 5.629 14.492 11.281 1 64.44 57 GLU B N 1
ATOM 896 C CA . GLU B 1 57 ? 6.238 15.68 10.688 1 64.44 57 GLU B CA 1
ATOM 897 C C . GLU B 1 57 ? 5.574 16.953 11.211 1 64.44 57 GLU B C 1
ATOM 899 O O . GLU B 1 57 ? 6.117 18.047 11.055 1 64.44 57 GLU B O 1
ATOM 904 N N . LEU B 1 58 ? 4.328 16.922 11.633 1 56.66 58 LEU B N 1
ATOM 905 C CA . LEU B 1 58 ? 3.705 18.141 12.141 1 56.66 58 LEU B CA 1
ATOM 906 C C . LEU B 1 58 ? 4.457 18.672 13.359 1 56.66 58 LEU B C 1
ATOM 908 O O . LEU B 1 58 ? 4.781 17.906 14.273 1 56.66 58 LEU B O 1
ATOM 912 N N . PRO B 1 59 ? 5.191 19.891 13.07 1 53.12 59 PRO B N 1
ATOM 913 C CA . PRO B 1 59 ? 5.879 20.531 14.203 1 53.12 59 PRO B CA 1
ATOM 914 C C . PRO B 1 59 ? 5 20.625 15.445 1 53.12 59 PRO B C 1
ATOM 916 O O . PRO B 1 59 ? 3.771 20.625 15.344 1 53.12 59 PRO B O 1
#

Foldseek 3Di:
DCPPVPPPVLVVVLLVVCCVVPVPLSVCLVVPNDVSVVVSVVSVVVSVVVVVVVVVVPD/DPPPPPPPPLVVVLLVVCCVVPVPLSVCLVVPNDVSVVVSVVSVVVSVVVVVVVVVVPD

pLDDT: mean 86.42, std 19.74, range [28.95, 98.31]

Radius of gyration: 15.56 Å; Cα contacts (8 Å, |Δi|>4): 91; ch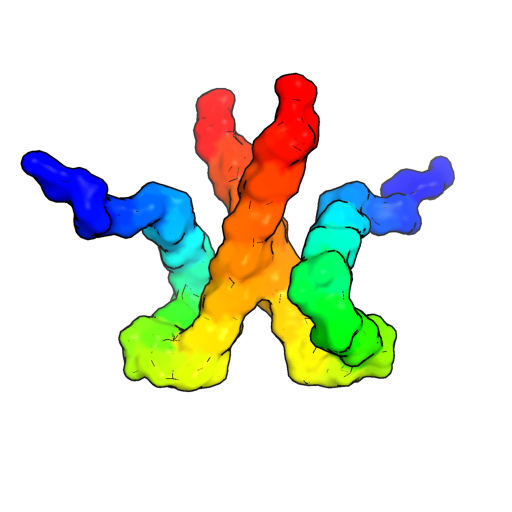ains: 2; bounding box: 43×37×34 Å